Protein AF-A0A9P4W796-F1 (afdb_monomer_lite)

pLDDT: mean 88.25, std 6.76, range [57.94, 96.56]

Structure (mmCIF, N/CA/C/O backbone):
data_AF-A0A9P4W796-F1
#
_entry.id   AF-A0A9P4W796-F1
#
loop_
_atom_site.group_PDB
_atom_site.id
_atom_site.type_symbol
_atom_site.label_atom_id
_atom_site.label_alt_id
_atom_site.label_comp_id
_atom_site.label_asym_id
_atom_site.label_entity_id
_atom_site.label_seq_id
_atom_site.pdbx_PDB_ins_code
_atom_site.Cartn_x
_atom_site.Cartn_y
_atom_site.Cartn_z
_atom_site.occupancy
_atom_site.B_iso_or_equiv
_atom_site.auth_seq_id
_atom_site.auth_comp_id
_atom_site.auth_asym_id
_atom_site.auth_atom_id
_atom_site.pdbx_PDB_model_num
ATOM 1 N N . MET A 1 1 ? -5.098 9.048 13.178 1.00 57.94 1 MET A N 1
ATOM 2 C CA . MET A 1 1 ? -3.843 9.183 12.389 1.00 57.94 1 MET A CA 1
ATOM 3 C C . MET A 1 1 ? -4.132 10.005 11.120 1.00 57.94 1 MET A C 1
ATOM 5 O O . MET A 1 1 ? -5.112 9.668 10.471 1.00 57.94 1 MET A O 1
ATOM 9 N N . ALA A 1 2 ? -3.343 11.042 10.763 1.00 60.69 2 ALA A N 1
ATOM 10 C CA . ALA A 1 2 ? -3.557 11.927 9.583 1.00 60.69 2 ALA A CA 1
ATOM 11 C C . ALA A 1 2 ? -2.251 12.208 8.782 1.00 60.69 2 ALA A C 1
ATOM 13 O O . ALA A 1 2 ? -1.170 12.180 9.363 1.00 60.69 2 ALA A O 1
ATOM 14 N N . GLY A 1 3 ? -2.304 12.323 7.443 1.00 61.22 3 GLY A N 1
ATOM 15 C CA . GLY A 1 3 ? -1.130 12.352 6.533 1.00 61.22 3 GLY A CA 1
ATOM 16 C C . GLY A 1 3 ? -1.345 11.560 5.230 1.00 61.22 3 GLY A C 1
ATOM 17 O O . GLY A 1 3 ? -2.144 10.624 5.239 1.00 61.22 3 GLY A O 1
ATOM 18 N N . GLY A 1 4 ? -0.681 11.942 4.133 1.00 71.81 4 GLY A N 1
ATOM 19 C CA . GLY A 1 4 ? -0.900 11.350 2.803 1.00 71.81 4 GLY A CA 1
ATOM 20 C C . GLY A 1 4 ? 0.269 10.552 2.231 1.00 71.81 4 GLY A C 1
ATOM 21 O O . GLY A 1 4 ? 1.326 10.482 2.857 1.00 71.81 4 GLY A O 1
ATOM 22 N N . SER A 1 5 ? 0.080 9.959 1.044 1.00 83.69 5 SER A N 1
ATOM 23 C CA . SER A 1 5 ? 1.087 9.126 0.362 1.00 83.69 5 SER A CA 1
ATOM 24 C C . SER A 1 5 ? 1.532 7.953 1.252 1.00 83.69 5 SER A C 1
ATOM 26 O O . SER A 1 5 ? 0.671 7.237 1.763 1.00 83.69 5 SER A O 1
ATOM 28 N N . SER A 1 6 ? 2.831 7.767 1.508 1.00 81.19 6 SER A N 1
ATOM 29 C CA . SER A 1 6 ? 3.369 6.701 2.368 1.00 81.19 6 SER A CA 1
ATOM 30 C C . SER A 1 6 ? 2.706 6.640 3.750 1.00 81.19 6 SER A C 1
ATOM 32 O O . SER A 1 6 ? 2.381 5.556 4.220 1.00 81.19 6 SER A O 1
ATOM 34 N N . LEU A 1 7 ? 2.391 7.787 4.365 1.00 83.69 7 LEU A N 1
ATOM 35 C CA . LEU A 1 7 ? 1.674 7.844 5.648 1.00 83.69 7 LEU A CA 1
ATOM 36 C C . LEU A 1 7 ? 0.211 7.393 5.547 1.00 83.69 7 LEU A C 1
ATOM 38 O O . LEU A 1 7 ? -0.371 6.981 6.552 1.00 83.69 7 LEU A O 1
ATOM 42 N N . GLY A 1 8 ? -0.397 7.518 4.367 1.00 83.00 8 GLY A N 1
ATOM 43 C CA . GLY A 1 8 ? -1.710 6.957 4.058 1.00 83.00 8 GLY A CA 1
ATOM 44 C C . GLY A 1 8 ? -1.625 5.443 3.879 1.00 83.00 8 GLY A C 1
ATOM 45 O O . GLY A 1 8 ? -2.401 4.720 4.494 1.00 83.00 8 GLY A O 1
ATOM 46 N N . ILE A 1 9 ? -0.624 4.972 3.130 1.00 89.00 9 ILE A N 1
ATOM 47 C CA . ILE A 1 9 ? -0.377 3.548 2.862 1.00 89.00 9 ILE A CA 1
ATOM 48 C C . ILE A 1 9 ? -0.158 2.770 4.164 1.00 89.00 9 ILE A C 1
ATOM 50 O O . ILE A 1 9 ? -0.829 1.772 4.422 1.00 89.00 9 ILE A O 1
ATOM 54 N N . THR A 1 10 ? 0.710 3.264 5.057 1.00 90.25 10 THR A N 1
ATOM 55 C CA . THR A 1 10 ? 0.981 2.585 6.335 1.00 90.25 10 THR A CA 1
ATOM 56 C C . THR A 1 10 ? -0.271 2.457 7.209 1.00 90.25 10 THR A C 1
ATOM 58 O O . THR A 1 10 ? -0.343 1.556 8.038 1.00 90.25 10 THR A O 1
ATOM 61 N N . ARG A 1 11 ? -1.291 3.311 7.043 1.00 91.12 11 ARG A N 1
ATOM 62 C CA . ARG A 1 11 ? -2.536 3.183 7.823 1.00 91.12 11 ARG A CA 1
ATOM 63 C C . ARG A 1 11 ? -3.343 1.969 7.443 1.00 91.12 11 ARG A C 1
ATOM 65 O O . ARG A 1 11 ? -3.905 1.358 8.342 1.00 91.12 11 ARG A O 1
ATOM 72 N N . TRP A 1 12 ? -3.400 1.634 6.159 1.00 93.44 12 TRP A N 1
ATOM 73 C CA . TRP A 1 12 ? -4.077 0.422 5.718 1.00 93.44 12 TRP A CA 1
ATOM 74 C C . TRP A 1 12 ? -3.419 -0.812 6.334 1.00 93.44 12 TRP A C 1
ATOM 76 O O . TRP A 1 12 ? -4.111 -1.657 6.895 1.00 93.44 12 TRP A O 1
ATOM 86 N N . LEU A 1 13 ? -2.083 -0.856 6.322 1.00 93.44 13 LEU A N 1
ATOM 87 C CA . LEU A 1 13 ? -1.303 -1.933 6.938 1.00 93.44 13 LEU A CA 1
ATOM 88 C C . LEU A 1 13 ? -1.526 -2.006 8.455 1.00 93.44 13 LEU A C 1
ATOM 90 O O . LEU A 1 13 ? -1.871 -3.061 8.970 1.00 93.44 13 LEU A O 1
ATOM 94 N N . ILE A 1 14 ? -1.400 -0.885 9.172 1.00 94.69 14 ILE A N 1
ATOM 95 C CA . ILE A 1 14 ? -1.575 -0.849 10.634 1.00 94.69 14 ILE A CA 1
ATOM 96 C C . ILE A 1 14 ? -3.004 -1.221 11.036 1.00 94.69 14 ILE A C 1
ATOM 98 O O . ILE A 1 14 ? -3.200 -1.968 11.989 1.00 94.69 14 ILE A O 1
ATOM 102 N N . ALA A 1 15 ? -4.014 -0.700 10.340 1.00 94.88 15 ALA A N 1
ATOM 103 C CA . ALA A 1 15 ? -5.403 -0.966 10.689 1.00 94.88 15 ALA A CA 1
ATOM 104 C C . ALA A 1 15 ? -5.804 -2.423 10.427 1.00 94.88 15 ALA A C 1
ATOM 106 O O . ALA A 1 15 ? -6.618 -2.967 11.172 1.00 94.88 15 ALA A O 1
ATOM 107 N N . ALA A 1 16 ? -5.214 -3.067 9.413 1.00 95.69 16 ALA A N 1
ATOM 108 C CA . ALA A 1 16 ? -5.447 -4.480 9.119 1.00 95.69 16 ALA A CA 1
ATOM 109 C C . ALA A 1 16 ? -4.938 -5.425 10.229 1.00 95.69 16 ALA A C 1
ATOM 111 O O . ALA A 1 16 ? -5.452 -6.538 10.358 1.00 95.69 16 ALA A O 1
ATOM 112 N N . GLU A 1 17 ? -3.989 -4.967 11.055 1.00 96.31 17 GLU A N 1
ATOM 113 C CA . GLU A 1 17 ? -3.488 -5.672 12.248 1.00 96.31 17 GLU A CA 1
ATOM 114 C C . GLU A 1 17 ? -4.360 -5.454 13.502 1.00 96.31 17 GLU A C 1
ATOM 116 O O . GLU A 1 17 ? -4.069 -5.999 14.562 1.00 96.31 17 GLU A O 1
ATOM 121 N N . GLN A 1 18 ? -5.436 -4.662 13.405 1.00 96.00 18 GLN A N 1
ATOM 122 C CA . GLN A 1 18 ? -6.418 -4.428 14.477 1.00 96.00 18 GLN A CA 1
ATOM 123 C C . GLN A 1 18 ? -5.826 -4.056 15.862 1.00 96.00 18 GLN A C 1
ATOM 125 O O . GLN A 1 18 ? -6.194 -4.656 16.878 1.00 96.00 18 GLN A O 1
ATOM 130 N N . PRO A 1 19 ? -4.938 -3.048 15.965 1.00 96.56 19 PRO A N 1
ATOM 131 C CA . PRO A 1 19 ? -4.424 -2.605 17.259 1.00 96.56 19 PRO A CA 1
ATOM 132 C C . PRO A 1 19 ? -5.556 -2.103 18.171 1.00 96.56 19 PRO A C 1
ATOM 134 O O . PRO A 1 19 ? -6.359 -1.259 17.776 1.00 96.56 19 PRO A O 1
ATOM 137 N N . SER A 1 20 ? -5.579 -2.573 19.423 1.00 94.81 20 SER A N 1
ATOM 138 C CA . SER A 1 20 ? -6.685 -2.375 20.382 1.00 94.81 20 SER A CA 1
ATOM 139 C C . SER A 1 20 ? -7.051 -0.915 20.669 1.00 94.81 20 SER A C 1
ATOM 141 O O . SER A 1 20 ? -8.189 -0.621 21.029 1.00 94.81 20 SER A O 1
ATOM 143 N N . HIS A 1 21 ? -6.095 0.005 20.526 1.00 95.75 21 HIS A N 1
ATOM 144 C CA . HIS A 1 21 ? -6.282 1.433 20.793 1.00 95.75 21 HIS A CA 1
ATOM 145 C C . HIS A 1 21 ? -6.520 2.276 19.534 1.00 95.75 21 HIS A C 1
ATOM 147 O O . HIS A 1 21 ? -6.679 3.493 19.637 1.00 95.75 21 HIS A O 1
ATOM 153 N N . LEU A 1 22 ? -6.546 1.673 18.343 1.00 95.94 22 LEU A N 1
ATOM 154 C CA . LEU A 1 22 ? -6.896 2.394 17.125 1.00 95.94 22 LEU A CA 1
ATOM 155 C C . LEU A 1 22 ? -8.415 2.536 17.049 1.00 95.94 22 LEU A C 1
ATOM 157 O O . LEU A 1 22 ? -9.132 1.572 16.819 1.00 95.94 22 LEU A O 1
ATOM 161 N N . THR A 1 23 ? -8.903 3.756 17.245 1.00 96.31 23 THR A N 1
ATOM 162 C CA . THR A 1 23 ? -10.343 4.050 17.275 1.00 96.31 23 THR A CA 1
ATOM 163 C C . THR A 1 23 ? -10.871 4.616 15.962 1.00 96.31 23 THR A C 1
ATOM 165 O O . THR A 1 23 ? -12.068 4.538 15.709 1.00 96.31 23 THR A O 1
ATOM 168 N N . CYS A 1 24 ? -10.007 5.198 15.126 1.00 94.19 24 CYS A N 1
ATOM 169 C CA . CYS A 1 24 ? -10.362 5.718 13.807 1.00 94.19 24 CYS A CA 1
ATOM 170 C C . CYS A 1 24 ? -9.125 5.937 12.924 1.00 94.19 24 CYS A C 1
ATOM 172 O O . CYS A 1 24 ? -7.998 6.107 13.410 1.00 94.19 24 CYS A O 1
ATOM 174 N N . MET A 1 25 ? -9.336 6.004 11.608 1.00 92.62 25 MET A N 1
ATOM 175 C CA . MET A 1 25 ? -8.276 6.309 10.645 1.00 92.62 25 MET A CA 1
ATOM 176 C C . MET A 1 25 ? -8.722 7.258 9.528 1.00 92.62 25 MET A C 1
ATOM 178 O O . MET A 1 25 ? -9.895 7.343 9.176 1.00 92.62 25 MET A O 1
ATOM 182 N N . TYR A 1 26 ? -7.747 7.972 8.962 1.00 90.06 26 TYR A N 1
ATOM 183 C CA . TYR A 1 26 ? -7.934 8.881 7.831 1.00 90.06 26 TYR A CA 1
ATOM 184 C C . TYR A 1 26 ? -6.888 8.593 6.742 1.00 90.06 26 TYR A C 1
ATOM 186 O O . TYR A 1 26 ? -5.853 9.257 6.721 1.00 90.06 26 TYR A O 1
ATOM 194 N N . PRO A 1 27 ? -7.036 7.563 5.893 1.00 85.31 27 PRO A N 1
ATOM 195 C CA . PRO A 1 27 ? -6.132 7.356 4.763 1.00 85.31 27 PRO A CA 1
ATOM 196 C C . PRO A 1 27 ? -6.388 8.419 3.681 1.00 85.31 27 PRO A C 1
ATOM 198 O O . PRO A 1 27 ? -7.412 8.409 3.001 1.00 85.31 27 PRO A O 1
ATOM 201 N N . TRP A 1 28 ? -5.450 9.354 3.517 1.00 86.06 28 TRP A N 1
ATOM 202 C CA . TRP A 1 28 ? -5.504 10.359 2.452 1.00 86.06 28 TRP A CA 1
ATOM 203 C C . TRP A 1 28 ? -4.543 9.969 1.332 1.00 86.06 28 TRP A C 1
ATOM 205 O O . TRP A 1 28 ? -3.340 9.908 1.572 1.00 86.06 28 TRP A O 1
ATOM 215 N N . LYS A 1 29 ? -5.039 9.704 0.118 1.00 81.62 29 LYS A N 1
ATOM 216 C CA . LYS A 1 29 ? -4.202 9.343 -1.049 1.00 81.62 29 LYS A CA 1
ATOM 217 C C . LYS A 1 29 ? -3.172 8.237 -0.752 1.00 81.62 29 LYS A C 1
ATOM 219 O O . LYS A 1 29 ? -2.001 8.360 -1.111 1.00 81.62 29 LYS A O 1
ATOM 224 N N . GLY A 1 30 ? -3.578 7.218 0.001 1.00 83.38 30 GLY A N 1
ATOM 225 C CA . GLY A 1 30 ? -2.738 6.065 0.313 1.00 83.38 30 GLY A CA 1
ATOM 226 C C . GLY A 1 30 ? -3.199 4.862 -0.493 1.00 83.38 30 GLY A C 1
ATOM 227 O O . GLY A 1 30 ? -4.352 4.473 -0.335 1.00 83.38 30 GLY A O 1
ATOM 228 N N . LEU A 1 31 ? -2.301 4.307 -1.305 1.00 87.62 31 LEU A N 1
ATOM 229 C CA . LEU A 1 31 ? -2.485 3.048 -2.032 1.00 87.62 31 LEU A CA 1
ATOM 230 C C . LEU A 1 31 ? -2.704 1.887 -1.049 1.00 87.62 31 LEU A C 1
ATOM 232 O O . LEU A 1 31 ? -2.119 1.883 0.042 1.00 87.62 31 LEU A O 1
ATOM 236 N N . ASP A 1 32 ? -3.491 0.894 -1.442 1.00 87.56 32 ASP A N 1
ATOM 237 C CA . ASP A 1 32 ? -3.626 -0.370 -0.711 1.00 87.56 32 ASP A CA 1
ATOM 238 C C . ASP A 1 32 ? -3.053 -1.560 -1.497 1.00 87.56 32 ASP A C 1
ATOM 240 O O . ASP A 1 32 ? -2.575 -2.519 -0.892 1.00 87.56 32 ASP A O 1
ATOM 244 N N . ASP A 1 33 ? -2.976 -1.471 -2.826 1.00 89.69 33 ASP A N 1
ATOM 245 C CA . ASP A 1 33 ? -2.373 -2.480 -3.693 1.00 89.69 33 ASP A CA 1
ATOM 246 C C . ASP A 1 33 ? -1.214 -1.880 -4.502 1.00 89.69 33 ASP A C 1
ATOM 248 O O . ASP A 1 33 ? -1.357 -1.432 -5.641 1.00 89.69 33 ASP A O 1
ATOM 252 N N . TYR A 1 34 ? -0.015 -1.909 -3.911 1.00 85.25 34 TYR A N 1
ATOM 253 C CA . TYR A 1 34 ? 1.208 -1.408 -4.550 1.00 85.25 34 TYR A CA 1
ATOM 254 C C . TYR A 1 34 ? 1.465 -2.010 -5.933 1.00 85.25 34 TYR A C 1
ATOM 256 O O . TYR A 1 34 ? 1.949 -1.301 -6.819 1.00 85.25 34 TYR A O 1
ATOM 264 N N . CYS A 1 35 ? 1.142 -3.295 -6.110 1.00 86.00 35 CYS A N 1
ATOM 265 C CA . CYS A 1 35 ? 1.347 -3.971 -7.379 1.00 86.00 35 CYS A CA 1
ATOM 266 C C . CYS A 1 35 ? 0.474 -3.353 -8.466 1.00 86.00 35 CYS A C 1
ATOM 268 O O . CYS A 1 35 ? 0.972 -2.900 -9.497 1.00 86.00 35 CYS A O 1
ATOM 270 N N . ARG A 1 36 ? -0.835 -3.313 -8.218 1.00 87.50 36 ARG A N 1
ATOM 271 C CA . ARG A 1 36 ? -1.811 -2.912 -9.233 1.00 87.50 36 ARG A CA 1
ATOM 272 C C . ARG A 1 36 ? -1.872 -1.410 -9.455 1.00 87.50 36 ARG A C 1
ATOM 274 O O . ARG A 1 36 ? -2.290 -0.990 -10.529 1.00 87.50 36 ARG A O 1
ATOM 281 N N . GLU A 1 37 ? -1.494 -0.617 -8.460 1.00 88.12 37 GLU A N 1
ATOM 282 C CA . GLU A 1 37 ? -1.644 0.835 -8.519 1.00 88.12 37 GLU A CA 1
ATOM 283 C C . GLU A 1 37 ? -0.340 1.579 -8.829 1.00 88.12 37 GLU A C 1
ATOM 285 O O . GLU A 1 37 ? -0.398 2.728 -9.261 1.00 88.12 37 GLU A O 1
ATOM 290 N N . SER A 1 38 ? 0.834 0.970 -8.609 1.00 88.44 38 SER A N 1
ATOM 291 C CA . SER A 1 38 ? 2.111 1.681 -8.750 1.00 88.44 38 SER A CA 1
ATOM 292 C C . SER A 1 38 ? 3.195 0.918 -9.501 1.00 88.44 38 SER A C 1
ATOM 294 O O . SER A 1 38 ? 3.790 1.500 -10.398 1.00 88.44 38 SER A O 1
ATOM 296 N N . THR A 1 39 ? 3.497 -0.333 -9.152 1.00 87.62 39 THR A N 1
ATOM 297 C CA . THR A 1 39 ? 4.654 -1.023 -9.753 1.00 87.62 39 THR A CA 1
ATOM 298 C C . THR A 1 39 ? 4.328 -1.669 -11.094 1.00 87.62 39 THR A C 1
ATOM 300 O O . THR A 1 39 ? 5.152 -1.633 -11.999 1.00 87.62 39 THR A O 1
ATOM 303 N N . CYS A 1 40 ? 3.143 -2.275 -11.223 1.00 87.44 40 CYS A N 1
ATOM 304 C CA . CYS A 1 40 ? 2.721 -3.019 -12.410 1.00 87.44 40 CYS A CA 1
ATOM 305 C C . CYS A 1 40 ? 1.238 -2.760 -12.756 1.00 87.44 40 CYS A C 1
ATOM 307 O O . CYS A 1 40 ? 0.442 -3.711 -12.801 1.00 87.44 40 CYS A O 1
ATOM 309 N N . PRO A 1 41 ? 0.811 -1.504 -12.995 1.00 85.88 41 PRO A N 1
ATOM 310 C CA . PRO A 1 41 ? -0.569 -1.221 -13.376 1.00 85.88 41 PRO A CA 1
ATOM 311 C C . PRO A 1 41 ? -0.942 -1.959 -14.667 1.00 85.88 41 PRO A C 1
ATOM 313 O O . PRO A 1 41 ? -0.249 -1.896 -15.680 1.00 85.88 41 PRO A O 1
ATOM 316 N N . GLY A 1 42 ? -2.030 -2.732 -14.619 1.00 85.50 42 GLY A N 1
ATOM 317 C CA . GLY A 1 42 ? -2.446 -3.584 -15.740 1.00 85.50 42 GLY A CA 1
ATOM 318 C C . GLY A 1 42 ? -1.487 -4.741 -16.066 1.00 85.50 42 GLY A C 1
ATOM 319 O O . GLY A 1 42 ? -1.628 -5.355 -17.119 1.00 85.50 42 GLY A O 1
ATOM 320 N N . GLY A 1 43 ? -0.531 -5.051 -15.183 1.00 83.12 43 GLY A N 1
ATOM 321 C CA . GLY A 1 43 ? 0.461 -6.114 -15.375 1.00 83.12 43 GLY A CA 1
ATOM 322 C C . GLY A 1 43 ? 1.698 -5.703 -16.178 1.00 83.12 43 GLY A C 1
ATOM 323 O O . GLY A 1 43 ? 2.490 -6.570 -16.538 1.00 83.12 43 GLY A O 1
ATOM 324 N N . ILE A 1 44 ? 1.877 -4.409 -16.464 1.00 87.12 44 ILE A N 1
ATOM 325 C CA . ILE A 1 44 ? 3.049 -3.875 -17.169 1.00 87.12 44 ILE A CA 1
ATOM 326 C C . ILE A 1 44 ? 3.942 -3.157 -16.147 1.00 87.12 44 ILE A C 1
ATOM 328 O O . ILE A 1 44 ? 3.468 -2.191 -15.548 1.00 87.12 44 ILE A O 1
ATOM 332 N N . PRO A 1 45 ? 5.196 -3.596 -15.928 1.00 87.25 45 PRO A N 1
ATOM 333 C CA . PRO A 1 45 ? 6.109 -2.936 -14.995 1.00 87.25 45 PRO A CA 1
ATOM 334 C C . PRO A 1 45 ? 6.396 -1.473 -15.370 1.00 87.25 45 PRO A C 1
ATOM 336 O O . PRO A 1 45 ? 6.740 -1.183 -16.517 1.00 87.25 45 PRO A O 1
ATOM 339 N N . ASP A 1 46 ? 6.298 -0.565 -14.396 1.00 89.50 46 ASP A N 1
ATOM 340 C CA . ASP A 1 46 ? 6.690 0.845 -14.518 1.00 89.50 46 ASP A CA 1
ATOM 341 C C . ASP A 1 46 ? 7.799 1.196 -13.516 1.00 89.50 46 ASP A C 1
ATOM 343 O O . ASP A 1 46 ? 7.585 1.328 -12.308 1.00 89.50 46 ASP A O 1
ATOM 347 N N . HIS A 1 47 ? 9.008 1.371 -14.045 1.00 88.69 47 HIS A N 1
ATOM 348 C CA . HIS A 1 47 ? 10.216 1.678 -13.276 1.00 88.69 47 HIS A CA 1
ATOM 349 C C . HIS A 1 47 ? 10.361 3.170 -12.961 1.00 88.69 47 HIS A C 1
ATOM 351 O O . HIS A 1 47 ? 11.034 3.543 -12.002 1.00 88.69 47 HIS A O 1
ATOM 357 N N . SER A 1 48 ? 9.697 4.037 -13.730 1.00 90.00 48 SER A N 1
ATOM 358 C CA . SER A 1 48 ? 10.009 5.468 -13.808 1.00 90.00 48 SER A CA 1
ATOM 359 C C . SER A 1 48 ? 9.909 6.163 -12.450 1.00 90.00 48 SER A C 1
ATOM 361 O O . SER A 1 48 ? 10.789 6.928 -12.052 1.00 90.00 48 SER A O 1
ATOM 363 N N . PHE A 1 49 ? 8.831 5.885 -11.714 1.00 89.25 49 PHE A N 1
ATOM 364 C CA . PHE A 1 49 ? 8.603 6.475 -10.400 1.00 89.25 49 PHE A CA 1
ATOM 365 C C . PHE A 1 49 ? 9.530 5.884 -9.332 1.00 89.25 49 PHE A C 1
ATOM 367 O O . PHE A 1 49 ? 10.083 6.623 -8.515 1.00 89.25 49 PHE A O 1
ATOM 374 N N . TRP A 1 50 ? 9.719 4.563 -9.337 1.00 89.19 50 TRP A N 1
ATOM 375 C CA . TRP A 1 50 ? 10.473 3.849 -8.305 1.00 89.19 50 TRP A CA 1
ATOM 376 C C . TRP A 1 50 ? 11.977 4.070 -8.397 1.00 89.19 50 TRP A C 1
ATOM 378 O O . TRP A 1 50 ? 12.624 4.206 -7.355 1.00 89.19 50 TRP A O 1
ATOM 388 N N . ASP A 1 51 ? 12.512 4.211 -9.607 1.00 90.88 51 ASP A N 1
ATOM 389 C CA . ASP A 1 51 ? 13.911 4.563 -9.836 1.00 90.88 51 ASP A CA 1
ATOM 390 C C . ASP A 1 51 ? 14.216 5.951 -9.279 1.00 90.88 51 ASP A C 1
ATOM 392 O O . ASP A 1 51 ? 15.179 6.128 -8.534 1.00 90.88 51 ASP A O 1
ATOM 396 N N . VAL A 1 52 ? 13.355 6.936 -9.540 1.00 91.81 52 VAL A N 1
ATOM 397 C CA . VAL A 1 52 ? 13.512 8.286 -8.985 1.00 91.81 52 VAL A CA 1
ATOM 398 C C . VAL A 1 52 ? 13.340 8.270 -7.468 1.00 91.81 52 VAL A C 1
ATOM 400 O O . VAL A 1 52 ? 14.185 8.804 -6.747 1.00 91.81 52 VAL A O 1
ATOM 403 N N . LEU A 1 53 ? 12.289 7.621 -6.958 1.00 89.06 53 LEU A N 1
ATOM 404 C CA . LEU A 1 53 ? 12.019 7.539 -5.522 1.00 89.06 53 LEU A CA 1
ATOM 405 C C . LEU A 1 53 ? 13.174 6.872 -4.760 1.00 89.06 53 LEU A C 1
ATOM 407 O O . LEU A 1 53 ? 13.491 7.279 -3.642 1.00 89.06 53 LEU A O 1
ATOM 411 N N . SER A 1 54 ? 13.847 5.900 -5.386 1.00 87.94 54 SER A N 1
ATOM 412 C CA . SER A 1 54 ? 15.004 5.211 -4.817 1.00 87.94 54 SER A CA 1
ATOM 413 C C . SER A 1 54 ? 16.135 6.156 -4.406 1.00 87.94 54 SER A C 1
ATOM 415 O O . SER A 1 54 ? 16.788 5.914 -3.391 1.00 87.94 54 SER A O 1
ATOM 417 N N . THR A 1 55 ? 16.311 7.256 -5.144 1.00 90.06 55 THR A N 1
ATOM 418 C CA . THR A 1 55 ? 17.361 8.256 -4.905 1.00 90.06 55 THR A CA 1
ATOM 419 C C . THR A 1 55 ? 17.082 9.148 -3.695 1.00 90.06 55 THR A C 1
ATOM 421 O O . THR A 1 55 ? 18.010 9.720 -3.128 1.00 90.06 55 THR A O 1
ATOM 424 N N . PHE A 1 56 ? 15.818 9.247 -3.270 1.00 88.69 56 PHE A N 1
ATOM 425 C CA . PHE A 1 56 ? 15.401 10.060 -2.125 1.00 88.69 56 PHE A CA 1
ATOM 426 C C . PHE A 1 56 ? 15.417 9.297 -0.798 1.00 88.69 56 PHE A C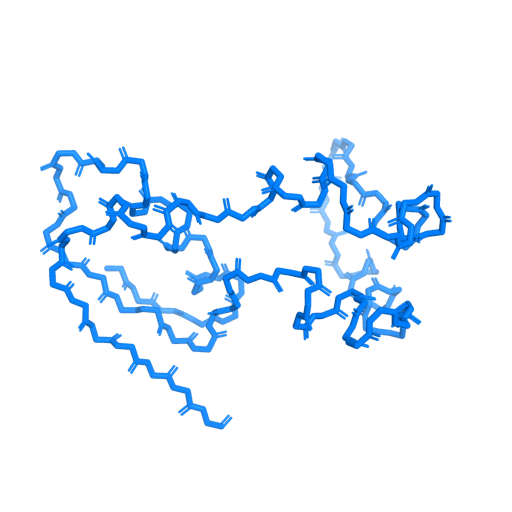 1
ATOM 428 O O . PHE A 1 56 ? 15.315 9.913 0.266 1.00 88.69 56 PHE A O 1
ATOM 435 N N . PHE A 1 57 ? 15.514 7.965 -0.825 1.00 84.44 57 PHE A N 1
ATOM 436 C CA . PHE A 1 57 ? 15.568 7.179 0.401 1.00 84.44 57 PHE A CA 1
ATOM 437 C C . PHE A 1 57 ? 16.958 7.245 1.038 1.00 84.44 57 PHE A C 1
ATOM 439 O O . PHE A 1 57 ? 17.955 6.850 0.442 1.00 84.44 57 PHE A O 1
ATOM 446 N N . CYS A 1 58 ? 16.999 7.664 2.302 1.00 84.12 58 CYS A N 1
ATOM 447 C CA . CYS A 1 58 ? 18.209 7.702 3.118 1.00 84.12 58 CYS A CA 1
ATOM 448 C C . CYS A 1 58 ? 18.076 6.729 4.297 1.00 84.12 58 CYS A C 1
ATOM 450 O O . CYS A 1 58 ? 17.031 6.669 4.944 1.00 84.12 58 CYS A O 1
ATOM 452 N N . GLY A 1 59 ? 19.139 5.988 4.612 1.00 85.19 59 GLY A N 1
ATOM 453 C CA . GLY A 1 59 ? 19.172 5.068 5.749 1.00 85.19 59 GLY A CA 1
ATOM 454 C C . GLY A 1 59 ? 20.534 4.394 5.904 1.00 85.19 59 GLY A C 1
ATOM 455 O O . GLY A 1 59 ? 21.327 4.356 4.970 1.00 85.19 59 GLY A O 1
ATOM 456 N N . THR A 1 60 ? 20.819 3.865 7.093 1.00 86.81 60 THR A N 1
ATOM 457 C CA . THR A 1 60 ? 22.105 3.216 7.419 1.00 86.81 60 THR A CA 1
ATOM 458 C C . THR A 1 60 ? 22.123 1.711 7.143 1.00 86.81 60 THR A C 1
ATOM 460 O O . THR A 1 60 ? 23.148 1.061 7.332 1.00 86.81 60 THR A O 1
ATOM 463 N N . TYR A 1 61 ? 20.987 1.139 6.744 1.00 86.88 61 TYR A N 1
ATOM 464 C CA . TYR A 1 61 ? 20.788 -0.302 6.600 1.00 86.88 61 TYR A CA 1
ATOM 465 C C . TYR A 1 61 ? 20.312 -0.662 5.191 1.00 86.88 61 TYR A C 1
ATOM 467 O O . TYR A 1 61 ? 20.308 0.161 4.277 1.00 86.88 61 TYR A O 1
ATOM 475 N N . LYS A 1 62 ? 19.939 -1.928 5.003 1.00 89.62 62 LYS A N 1
ATOM 476 C CA . LYS A 1 62 ? 19.459 -2.440 3.722 1.00 89.62 62 LYS A CA 1
ATOM 477 C C . LYS A 1 62 ? 18.103 -1.831 3.365 1.00 89.62 62 LYS A C 1
ATOM 479 O O . LYS A 1 62 ? 17.256 -1.632 4.234 1.00 89.62 62 LYS A O 1
ATOM 484 N N . ARG A 1 63 ? 17.900 -1.608 2.070 1.00 88.94 63 ARG A N 1
ATOM 485 C CA . ARG A 1 63 ? 16.633 -1.204 1.458 1.00 88.94 63 ARG A CA 1
ATOM 486 C C . ARG A 1 63 ? 16.243 -2.252 0.424 1.00 88.94 63 ARG A C 1
ATOM 488 O O . ARG A 1 63 ? 17.114 -2.847 -0.204 1.00 88.94 63 ARG A O 1
ATOM 495 N N . GLU A 1 64 ? 14.946 -2.461 0.256 1.00 89.12 64 GLU A N 1
ATOM 496 C CA . GLU A 1 64 ? 14.424 -3.246 -0.855 1.00 89.12 64 GLU A CA 1
ATOM 497 C C . GLU A 1 64 ? 14.653 -2.521 -2.189 1.00 89.12 64 GLU A C 1
ATOM 499 O O . GLU A 1 64 ? 14.382 -1.323 -2.317 1.00 89.12 64 GLU A O 1
ATOM 504 N N . ASP A 1 65 ? 15.147 -3.259 -3.179 1.00 91.00 65 ASP A N 1
ATOM 505 C CA . ASP A 1 65 ? 15.266 -2.787 -4.554 1.00 91.00 65 ASP A CA 1
ATOM 506 C C . ASP A 1 65 ? 13.978 -3.112 -5.316 1.00 91.00 65 ASP A C 1
ATOM 508 O O . ASP A 1 65 ? 13.824 -4.188 -5.888 1.00 91.00 65 ASP A O 1
ATOM 512 N N . VAL A 1 66 ? 13.011 -2.195 -5.255 1.00 89.75 66 VAL A N 1
ATOM 513 C CA . VAL A 1 66 ? 11.680 -2.397 -5.846 1.00 89.75 66 VAL A CA 1
ATOM 514 C C . VAL A 1 66 ? 11.769 -2.619 -7.357 1.00 89.75 66 VAL A C 1
ATOM 516 O O . VAL A 1 66 ? 11.101 -3.513 -7.868 1.00 89.75 66 VAL A O 1
ATOM 519 N N . SER A 1 67 ? 12.637 -1.881 -8.053 1.00 89.12 67 SER A N 1
ATOM 520 C CA . SER A 1 67 ? 12.810 -1.992 -9.503 1.00 89.12 67 SER A CA 1
ATOM 521 C C . SER A 1 67 ? 13.348 -3.366 -9.901 1.00 89.12 67 SER A C 1
ATOM 523 O O . SER A 1 67 ? 12.764 -4.021 -10.762 1.00 89.12 67 SER A O 1
ATOM 525 N N . ALA A 1 68 ? 14.378 -3.866 -9.209 1.00 90.62 68 ALA A N 1
ATOM 526 C CA . ALA A 1 68 ? 14.876 -5.223 -9.441 1.00 90.62 68 ALA A CA 1
ATOM 527 C C . ALA A 1 68 ? 13.838 -6.299 -9.069 1.00 90.62 68 ALA A C 1
ATOM 529 O O . ALA A 1 68 ? 13.751 -7.348 -9.713 1.00 90.62 68 ALA A O 1
ATOM 530 N N . MET A 1 69 ? 13.031 -6.068 -8.030 1.00 90.31 69 MET A N 1
ATOM 531 C CA . MET A 1 69 ? 11.973 -7.006 -7.647 1.00 90.31 69 MET A CA 1
ATOM 532 C C . MET A 1 69 ? 10.848 -7.061 -8.683 1.00 90.31 69 MET A C 1
ATOM 534 O O . MET A 1 69 ? 10.323 -8.143 -8.922 1.00 90.31 69 MET A O 1
ATOM 538 N N . MET A 1 70 ? 10.516 -5.953 -9.347 1.00 87.94 70 MET A N 1
ATOM 539 C CA . MET A 1 70 ? 9.544 -5.934 -10.448 1.00 87.94 70 MET A CA 1
ATOM 540 C C . MET A 1 70 ? 9.998 -6.775 -11.649 1.00 87.94 70 MET A C 1
ATOM 542 O O . MET A 1 70 ? 9.171 -7.448 -12.257 1.00 87.94 70 MET A O 1
ATOM 546 N N . GLU A 1 71 ? 11.296 -6.789 -11.968 1.00 88.12 71 GLU A N 1
ATOM 547 C CA . GLU A 1 71 ? 11.839 -7.614 -13.060 1.00 88.12 71 GLU A CA 1
ATOM 548 C C . GLU A 1 71 ? 11.814 -9.109 -12.728 1.00 88.12 71 GLU A C 1
ATOM 550 O O . GLU A 1 71 ? 11.454 -9.936 -13.565 1.00 88.12 71 GLU A O 1
ATOM 555 N N . ASN A 1 72 ? 12.179 -9.461 -11.492 1.00 89.12 72 ASN A N 1
ATOM 556 C CA . ASN A 1 72 ? 12.207 -10.853 -11.038 1.00 89.12 72 ASN A CA 1
ATOM 557 C C . ASN A 1 72 ? 10.801 -11.419 -10.790 1.00 89.12 72 ASN A C 1
ATOM 559 O O . ASN A 1 72 ? 10.575 -12.624 -10.915 1.00 89.12 72 ASN A O 1
ATOM 563 N N . TYR A 1 73 ? 9.858 -10.549 -10.432 1.00 87.25 73 TYR A N 1
ATOM 564 C CA . TYR A 1 73 ? 8.501 -10.898 -10.031 1.00 87.25 73 TYR A CA 1
ATOM 565 C C . TYR A 1 73 ? 7.469 -10.005 -10.743 1.00 87.25 73 TYR A C 1
ATOM 567 O O . TYR A 1 73 ? 6.784 -9.221 -10.084 1.00 87.25 73 TYR A O 1
ATOM 575 N N . PRO A 1 74 ? 7.333 -10.109 -12.080 1.00 78.25 74 PRO A N 1
ATOM 576 C CA . PRO A 1 74 ? 6.481 -9.209 -12.863 1.00 78.25 74 PRO A CA 1
ATOM 577 C C . PRO A 1 74 ? 4.984 -9.525 -12.737 1.00 78.25 74 PRO A C 1
ATOM 579 O O . PRO A 1 74 ? 4.144 -8.659 -12.976 1.00 78.25 74 PRO A O 1
ATOM 582 N N . LEU A 1 75 ? 4.640 -10.762 -12.367 1.00 81.75 75 LEU A N 1
ATOM 583 C CA . LEU A 1 75 ? 3.265 -11.228 -12.193 1.00 81.75 75 LEU A CA 1
ATOM 584 C C . LEU A 1 75 ? 2.855 -11.217 -10.719 1.00 81.75 75 LEU A C 1
ATOM 586 O O . LEU A 1 75 ? 3.699 -11.364 -9.833 1.00 81.75 75 LEU A O 1
ATOM 590 N N . LEU A 1 76 ? 1.541 -11.132 -10.483 1.00 82.38 76 LEU A N 1
ATOM 591 C CA . LEU A 1 76 ? 0.967 -11.256 -9.145 1.00 82.38 76 LEU A CA 1
ATOM 592 C C . LEU A 1 76 ? 1.362 -12.601 -8.531 1.00 82.38 76 LEU A C 1
ATOM 594 O O . LEU A 1 76 ? 1.051 -13.662 -9.073 1.00 82.38 76 LEU A O 1
ATOM 598 N N . ASN A 1 77 ? 2.069 -12.532 -7.410 1.00 86.25 77 ASN A N 1
ATOM 599 C CA . ASN A 1 77 ? 2.597 -13.679 -6.692 1.00 86.25 77 ASN A CA 1
ATOM 600 C C . ASN A 1 77 ? 2.595 -13.424 -5.183 1.00 86.25 77 ASN A C 1
ATOM 602 O O . ASN A 1 77 ? 2.309 -12.313 -4.736 1.00 86.25 77 ASN A O 1
ATOM 606 N N . ASP A 1 78 ? 2.991 -14.432 -4.409 1.00 89.81 78 ASP A N 1
ATOM 607 C CA . ASP A 1 78 ? 3.022 -14.370 -2.946 1.00 89.81 78 ASP A CA 1
ATOM 608 C C . ASP A 1 78 ? 3.831 -13.179 -2.408 1.00 89.81 78 ASP A C 1
ATOM 610 O O . ASP A 1 78 ? 3.460 -12.582 -1.401 1.00 89.81 78 ASP A O 1
ATOM 614 N N . TYR A 1 79 ? 4.917 -12.790 -3.085 1.00 88.31 79 TYR A N 1
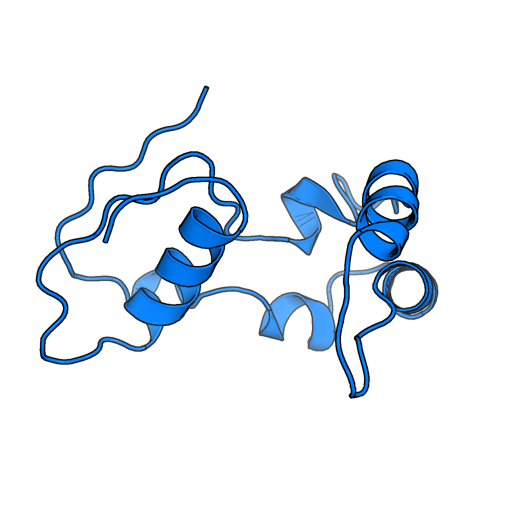ATOM 615 C CA . TYR A 1 79 ? 5.728 -11.637 -2.690 1.00 88.31 79 TYR A CA 1
ATOM 616 C C . TYR A 1 79 ? 4.951 -10.318 -2.814 1.00 88.31 79 TYR A C 1
ATOM 618 O O . TYR A 1 79 ? 4.981 -9.492 -1.898 1.00 88.31 79 TYR A O 1
ATOM 626 N N . GLN A 1 80 ? 4.243 -10.119 -3.925 1.00 85.81 80 GLN A N 1
ATOM 627 C CA . GLN A 1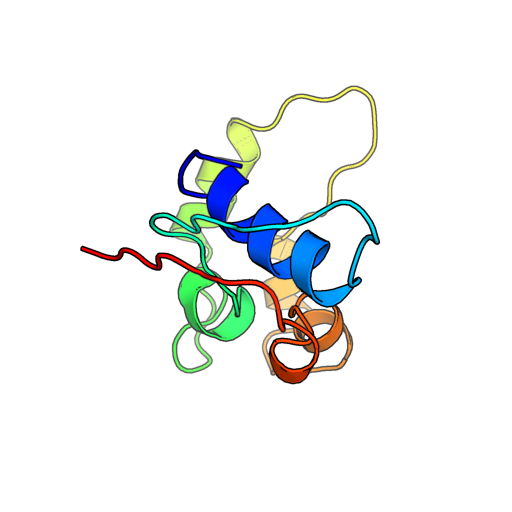 80 ? 3.427 -8.927 -4.140 1.00 85.81 80 GLN A CA 1
ATOM 628 C C . GLN A 1 80 ? 2.159 -8.948 -3.277 1.00 85.81 80 GLN A C 1
ATOM 630 O O . GLN A 1 80 ? 1.797 -7.923 -2.699 1.00 85.81 80 GLN A O 1
ATOM 635 N N . GLU A 1 81 ? 1.516 -10.109 -3.128 1.00 88.62 81 GLU A N 1
ATOM 636 C CA . GLU A 1 81 ? 0.334 -10.270 -2.278 1.00 88.62 81 GLU A CA 1
ATOM 637 C C . GLU A 1 81 ? 0.645 -10.032 -0.799 1.00 88.62 81 GLU A C 1
ATOM 639 O O . GLU A 1 81 ? -0.159 -9.419 -0.098 1.00 88.62 81 GLU A O 1
ATOM 644 N N . HIS A 1 82 ? 1.831 -10.424 -0.326 1.00 89.25 82 HIS A N 1
ATOM 645 C CA . HIS A 1 82 ? 2.256 -10.190 1.054 1.00 89.25 82 HIS A CA 1
ATOM 646 C C . HIS A 1 82 ? 2.329 -8.700 1.425 1.00 89.25 82 HIS A C 1
ATOM 648 O O . HIS A 1 82 ? 2.185 -8.345 2.593 1.00 89.25 82 HIS A O 1
ATOM 654 N N . LYS A 1 83 ? 2.532 -7.808 0.447 1.00 88.06 83 LYS A N 1
ATOM 655 C CA . LYS A 1 83 ? 2.587 -6.354 0.679 1.00 88.06 83 LYS A CA 1
ATOM 656 C C . LYS A 1 83 ? 1.205 -5.720 0.841 1.00 88.06 83 LYS A C 1
ATOM 658 O O . LYS A 1 83 ? 1.127 -4.539 1.181 1.00 88.06 83 LYS A O 1
ATOM 663 N N . LYS A 1 84 ? 0.128 -6.470 0.591 1.00 92.06 84 LYS A N 1
ATOM 664 C CA . LYS A 1 84 ? -1.238 -5.957 0.657 1.00 92.06 84 LYS A CA 1
ATOM 665 C C . LYS A 1 84 ? -1.781 -6.008 2.088 1.00 92.06 84 LYS A C 1
ATOM 667 O O . LYS A 1 84 ? -1.647 -7.026 2.771 1.00 92.06 84 LYS A O 1
ATOM 672 N N . PRO A 1 85 ? -2.463 -4.948 2.546 1.00 92.94 85 PRO A N 1
ATOM 673 C CA . PRO A 1 85 ? -3.202 -4.983 3.792 1.00 92.94 85 PRO A CA 1
ATOM 674 C C . PRO A 1 85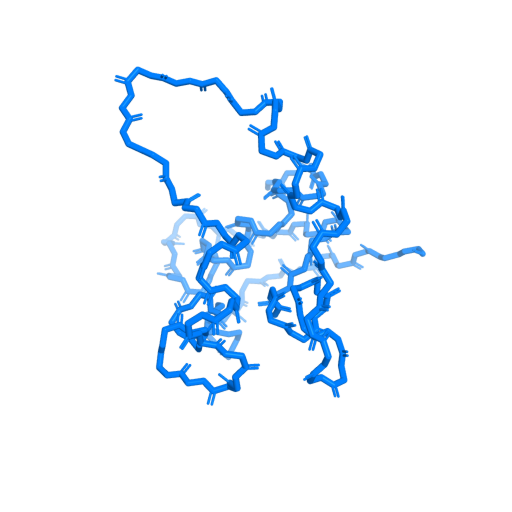 ? -4.386 -5.950 3.672 1.00 92.94 85 PRO A C 1
ATOM 676 O O . PRO A 1 85 ? -5.081 -6.005 2.656 1.00 92.94 85 PRO A O 1
ATOM 679 N N . LYS A 1 86 ? -4.675 -6.682 4.750 1.00 94.56 86 LYS A N 1
ATOM 680 C CA . LYS A 1 86 ? -5.887 -7.507 4.863 1.00 94.56 86 LYS A CA 1
ATOM 681 C C . LYS A 1 86 ? -7.094 -6.604 5.123 1.00 94.56 86 LYS A C 1
ATOM 683 O O . LYS A 1 86 ? -7.562 -6.506 6.253 1.00 94.56 86 LYS A O 1
ATOM 688 N N . LEU A 1 87 ? -7.590 -5.925 4.088 1.00 93.81 87 LEU A N 1
ATOM 689 C CA . LEU A 1 87 ? -8.628 -4.887 4.208 1.00 93.81 87 LEU A CA 1
ATOM 690 C C . LEU A 1 87 ? -9.884 -5.348 4.957 1.00 93.81 87 LEU A C 1
ATOM 692 O O . LEU A 1 87 ? -10.450 -4.583 5.730 1.00 93.81 87 LEU A O 1
ATOM 696 N N . GLN A 1 88 ? -10.277 -6.611 4.785 1.00 95.38 88 GLN A N 1
ATOM 697 C CA . GLN A 1 88 ? -11.421 -7.213 5.480 1.00 95.38 88 GLN A CA 1
ATOM 698 C C . GLN A 1 88 ? -11.299 -7.205 7.015 1.00 95.38 88 GLN A C 1
ATOM 700 O O . GLN A 1 88 ? -12.306 -7.314 7.708 1.00 95.38 88 GLN A O 1
ATOM 705 N N . ASN A 1 89 ? -10.086 -7.060 7.555 1.00 96.44 89 ASN A N 1
ATOM 706 C CA . ASN A 1 89 ? -9.851 -6.967 8.994 1.00 96.44 89 ASN A CA 1
ATOM 707 C C . ASN A 1 89 ? -10.106 -5.552 9.541 1.00 96.44 89 ASN A C 1
ATOM 709 O O . ASN A 1 89 ? -10.192 -5.369 10.754 1.00 96.44 89 ASN A O 1
ATOM 713 N N . ILE A 1 90 ? -10.203 -4.531 8.688 1.00 95.94 90 ILE A N 1
ATOM 714 C CA . ILE A 1 90 ? -10.329 -3.142 9.130 1.00 95.94 90 ILE A CA 1
ATOM 715 C C . ILE A 1 90 ? -11.780 -2.867 9.528 1.00 95.94 90 ILE A C 1
ATOM 717 O O . ILE A 1 90 ? -12.665 -2.771 8.684 1.00 95.94 90 ILE A O 1
ATOM 721 N N . THR A 1 91 ? -12.018 -2.715 10.830 1.00 96.12 91 THR A N 1
ATOM 722 C CA . THR A 1 91 ? -13.360 -2.500 11.406 1.00 96.12 91 THR A CA 1
ATOM 723 C C . THR A 1 91 ? -13.551 -1.111 12.012 1.00 96.12 91 THR A C 1
ATOM 725 O O . THR A 1 91 ? -14.668 -0.731 12.362 1.00 96.12 91 THR A O 1
ATOM 728 N N . VAL A 1 92 ? -12.470 -0.341 12.151 1.00 96.50 92 VAL A N 1
ATOM 729 C CA . VAL A 1 92 ? -12.510 0.997 12.746 1.00 96.50 92 VAL A CA 1
ATOM 730 C C . VAL A 1 92 ? -13.151 2.000 11.780 1.00 96.50 92 VAL A C 1
ATOM 732 O O . VAL A 1 92 ? -12.944 1.904 10.568 1.00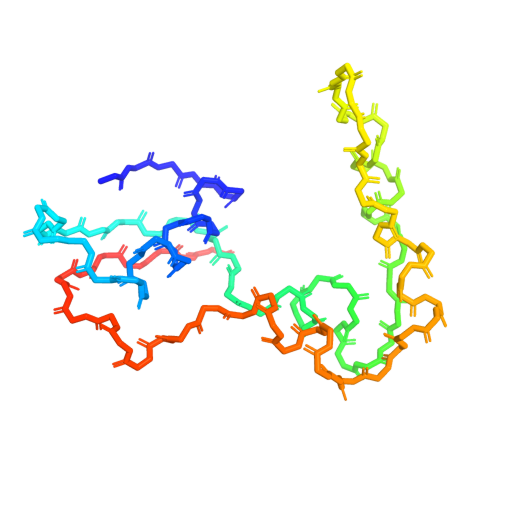 96.50 92 VAL A O 1
ATOM 735 N N . PRO A 1 93 ? -13.880 3.009 12.286 1.00 96.38 93 PRO A N 1
ATOM 736 C CA . PRO A 1 93 ? -14.373 4.111 11.473 1.00 96.38 93 PRO A CA 1
ATOM 737 C C . PRO A 1 93 ? -13.272 4.763 10.631 1.00 96.38 93 PRO A C 1
ATOM 739 O O . PRO A 1 93 ? -12.161 5.033 11.109 1.00 96.38 93 PRO A O 1
ATOM 742 N N . MET A 1 94 ? -13.609 5.059 9.378 1.00 94.31 94 MET A N 1
ATOM 743 C CA . MET A 1 94 ? -12.671 5.570 8.389 1.00 94.31 94 MET A CA 1
ATOM 744 C C . MET A 1 94 ? -13.244 6.757 7.627 1.00 94.31 94 MET A C 1
ATOM 746 O O . MET 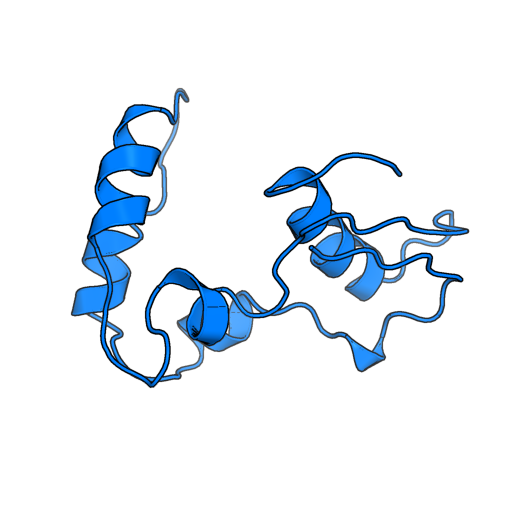A 1 94 ? -14.377 6.713 7.154 1.00 94.31 94 MET A O 1
ATOM 750 N N . TYR A 1 95 ? -12.419 7.786 7.443 1.00 92.31 95 TYR A N 1
ATOM 751 C CA . TYR A 1 95 ? -12.642 8.814 6.431 1.00 92.31 95 TYR A CA 1
ATOM 752 C C . TYR A 1 95 ? -11.606 8.609 5.317 1.00 92.31 95 TYR A C 1
ATOM 754 O O . TYR A 1 95 ? -10.420 8.828 5.528 1.00 92.31 95 TYR A O 1
ATOM 762 N N . ALA A 1 96 ? -12.014 8.098 4.158 1.00 89.50 96 ALA A N 1
ATOM 763 C CA . ALA A 1 96 ? -11.108 7.863 3.033 1.00 89.50 96 ALA A CA 1
ATOM 764 C C . ALA A 1 96 ? -11.229 9.009 2.024 1.00 89.50 96 ALA A C 1
ATOM 766 O O . ALA A 1 96 ? -12.339 9.408 1.677 1.00 89.50 96 ALA A O 1
ATOM 767 N N . ALA A 1 97 ? -10.097 9.544 1.562 1.00 87.94 97 ALA A N 1
ATOM 768 C CA . ALA A 1 97 ? -10.080 10.659 0.619 1.00 87.94 97 ALA A CA 1
ATOM 769 C C . ALA A 1 97 ? -9.068 10.434 -0.515 1.00 87.94 97 ALA A C 1
ATOM 771 O O . ALA A 1 97 ? -7.898 10.124 -0.270 1.00 87.94 97 ALA A O 1
ATOM 772 N N . ALA A 1 98 ? -9.528 10.654 -1.748 1.00 86.56 98 ALA A N 1
ATOM 773 C CA . ALA A 1 98 ? -8.776 10.558 -3.000 1.00 86.56 98 ALA A CA 1
ATOM 774 C C . ALA A 1 98 ? -8.994 11.827 -3.852 1.00 86.56 98 ALA A C 1
ATOM 776 O O . ALA A 1 98 ? -9.918 12.596 -3.577 1.00 86.56 98 ALA A O 1
ATOM 777 N N . SER A 1 99 ? -8.136 12.069 -4.849 1.00 79.44 99 SER A N 1
ATOM 778 C CA . SER A 1 99 ? -8.295 13.150 -5.840 1.00 79.44 99 SER A CA 1
ATOM 779 C C . SER A 1 99 ? -7.747 12.745 -7.192 1.00 79.44 99 SER A C 1
ATOM 781 O O . SER A 1 99 ? -6.636 12.166 -7.145 1.00 79.44 99 SER A O 1
#

Sequence (99 aa):
MAGGSSLGITRWLIAAEQPSHLTCMYPWKGLDDYCRESTCPGGIPDHSFWDVLSTFFCGTYKREDVSAMMENYPLLNDYQEHKKPKLQNITVPMYAAAS

Organism: Curvularia kusanoi (NCBI:txid90978)

Secondary structure (DSSP, 8-state):
---BTHHHHHHHHHHHT--TT---B--BS--S-HIIIIISGGG----HHHHHHHHH---SS----HHHHHHH--S--HHHHHTS--GGG--S-B--B--

Radius of gyration: 14.62 Å; chains: 1; bounding box: 36×28×38 Å

InterPro domains:
  IPR029058 Alpha/Beta hydrolase fold [G3DSA:3.40.50.1820] (1-96)
  IPR029058 Alpha/Beta hydrolase fold [SSF53474] (1-96)

Foldseek 3Di:
DDDEEVVLQVCLQVLLVPDVPCQEDEREHHDQQCLCPPQQPVLRGDCPVVVVVVVVDDDDDDDDPSNVCCVVDSDDDPVRVVSGRPNVSRDHYYDYYDD